Protein 2CM5 (pdb70)

GO terms:
  GO:0005509 calcium ion binding (F, IDA)
  GO:0005544 calcium-dependent phospholipid binding (F, IDA)
  GO:0043197 dendritic spine (C, IDA)
  GO:0045211 postsynaptic membrane (C, IDA)
  GO:0008021 synaptic vesicle (C, IDA)
  GO:0016020 membrane (C, EXP)
  GO:2000310 regulation of NMDA receptor activity (P, IMP)
  GO:0097061 dendritic spine organization (P, IMP)
  GO:0005515 protein binding (F, IPI)
  GO:0070679 inositol 1,4,5 trisphosphate binding (F, IDA)
  GO:0005546 phosphatidylinositol-4,5-bisphosphate binding (F, IDA)
  GO:0019898 extrinsic component of membrane (C, IDA)
  GO:0030141 secretory granule (C, IDA)
  GO:0030672 synaptic vesicle membrane (C, IDA)
  GO:0008270 zinc ion binding (F, IDA)
  GO:0008430 selenium binding (F, IDA)
  GO:0042301 phosphate ion binding (F, IDA)
  GO:0044877 protein-containing complex binding (F, IDA)
  GO:0032991 protein-containing complex (C, IDA)
  GO:0005509 calcium ion binding (F, TAS)

Radius of gyration: 15.58 Å; Cα contacts (8 Å, |Δi|>4): 344; chains: 1; bounding box: 31×34×49 Å

Structure (mmCIF, N/CA/C/O backbone):
data_2CM5
#
_entry.id   2CM5
#
_cell.length_a   53.898
_cell.length_b   60.043
_cell.length_c   41.928
_cell.angle_alpha   90.00
_cell.angle_beta   90.00
_cell.angle_gamma   90.00
#
_symmetry.space_group_name_H-M   'P 21 21 2'
#
loop_
_entity.id
_entity.type
_entity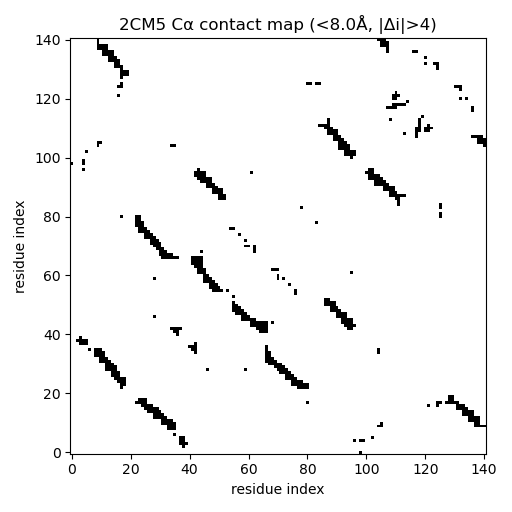.pdbx_description
1 polymer RABPHILIN-3A
2 non-polymer 'CALCIUM ION'
3 water water
#
loop_
_atom_site.group_PDB
_atom_site.id
_atom_site.type_symbol
_atom_site.label_atom_id
_atom_site.label_alt_id
_atom_site.label_comp_id
_atom_site.label_asym_id
_atom_site.label_entity_id
_atom_site.label_seq_id
_atom_site.pdbx_PDB_ins_code
_atom_site.Cartn_x
_atom_site.Cartn_y
_atom_site.Cartn_z
_atom_site.occupancy
_atom_site.B_iso_or_equiv
_atom_site.auth_seq_id
_atom_site.auth_comp_id
_atom_site.auth_asym_id
_atom_site.auth_atom_id
_atom_site.pdbx_PDB_model_num
ATOM 5 N N . ALA A 1 7 ? 26.139 13.542 -14.743 1.00 16.33 525 ALA A N 1
ATOM 6 C CA . 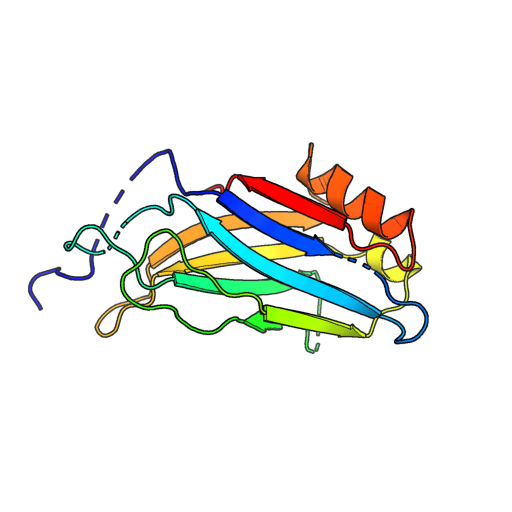ALA A 1 7 ? 27.087 14.212 -15.632 1.00 16.60 525 ALA A CA 1
ATOM 7 C C . ALA A 1 7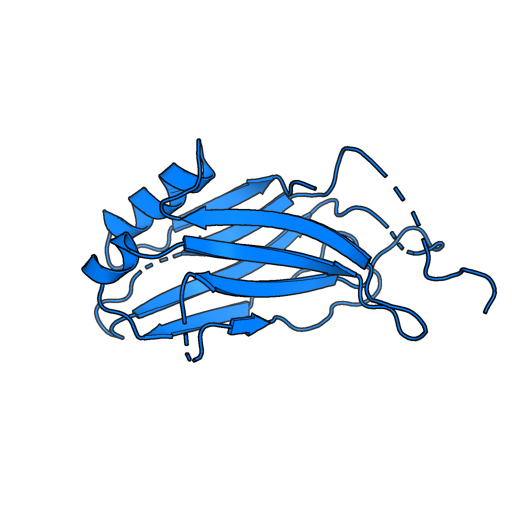 ? 26.912 15.724 -15.720 1.00 21.59 525 ALA A C 1
ATOM 8 O O . ALA A 1 7 ? 27.629 16.413 -16.477 1.00 24.14 525 ALA A O 1
ATOM 10 N N . LEU A 1 8 ? 25.969 16.271 -14.950 1.00 18.82 526 LEU A N 1
ATOM 11 C CA . LEU A 1 8 ? 25.690 17.707 -14.919 1.00 19.17 526 LEU A CA 1
ATOM 12 C C . LEU A 1 8 ? 25.837 18.314 -13.515 1.00 23.03 526 LEU A C 1
ATOM 13 O O . LEU A 1 8 ? 25.085 19.196 -13.108 1.00 33.70 526 LEU A O 1
ATOM 18 N N . TYR A 1 9 ? 26.864 17.883 -12.809 1.00 24.22 527 TYR A N 1
ATOM 19 C CA . TYR A 1 9 ? 27.514 18.379 -11.601 1.00 27.03 527 TYR A CA 1
ATOM 20 C C . TYR A 1 9 ? 26.561 18.186 -10.439 1.00 29.59 527 TYR A C 1
ATOM 21 O O . TYR A 1 9 ? 26.527 18.807 -9.379 1.00 31.70 527 TYR A O 1
ATOM 30 N N . GLU A 1 10 ? 25.716 17.152 -10.580 1.00 29.48 528 GLU A N 1
ATOM 31 C CA . GLU A 1 10 ? 24.709 16.823 -9.576 1.00 25.28 528 GLU A CA 1
ATOM 32 C C . GLU A 1 10 ? 25.259 16.394 -8.227 1.00 22.47 528 GLU A C 1
ATOM 33 O O . GLU A 1 10 ? 24.654 16.546 -7.146 1.00 26.73 528 GLU A O 1
ATOM 39 N N . GLU A 1 11 ? 26.468 15.833 -8.268 1.00 22.57 529 GLU A N 1
ATOM 40 C CA . GLU A 1 11 ? 27.102 15.455 -7.010 1.00 20.81 529 GLU A CA 1
ATOM 41 C C . GLU A 1 11 ? 28.046 16.496 -6.479 1.00 23.52 529 GLU A C 1
ATOM 42 O O . GLU A 1 11 ? 28.851 16.185 -5.588 1.00 22.17 529 GLU A O 1
ATOM 48 N N . GLU A 1 12 ? 28.026 17.733 -6.990 1.00 32.12 530 GLU A N 1
ATOM 49 C CA . GLU A 1 12 ? 28.937 18.708 -6.375 1.00 37.82 530 GLU A CA 1
ATOM 50 C C . GLU A 1 12 ? 28.180 19.562 -5.369 1.00 46.37 530 GLU A C 1
ATOM 51 O O . GLU A 1 12 ? 27.051 20.024 -5.438 1.00 64.50 530 GLU A O 1
ATOM 57 N N . ILE A 1 20 ? 31.494 27.181 3.046 1.00 45.57 538 ILE A N 1
ATOM 58 C CA . ILE A 1 20 ? 30.426 26.784 3.983 1.00 42.23 538 ILE A CA 1
ATOM 59 C C . ILE A 1 20 ? 30.878 26.671 5.426 1.00 33.56 538 ILE A C 1
ATOM 60 O O . ILE A 1 20 ? 31.463 25.624 5.784 1.00 45.60 538 ILE A O 1
ATOM 62 N N . GLU A 1 21 ? 30.677 27.630 6.313 1.00 26.99 539 GLU A N 1
ATOM 63 C CA . GLU A 1 21 ? 31.397 27.614 7.576 1.00 29.83 539 GLU A CA 1
ATOM 64 C C . GLU A 1 21 ? 30.980 26.442 8.472 1.00 31.60 539 GLU A C 1
ATOM 65 O O . GLU A 1 21 ? 31.895 25.760 8.976 1.00 28.97 539 GLU A O 1
ATOM 71 N N . GLU A 1 22 ? 29.660 26.274 8.621 1.00 27.14 540 GLU A N 1
ATOM 72 C CA . GLU A 1 22 ? 29.108 25.157 9.389 1.00 22.04 540 GLU A CA 1
ATOM 73 C C . GLU A 1 22 ? 29.214 23.805 8.685 1.00 19.01 540 GLU A C 1
ATOM 74 O O . GLU A 1 22 ? 28.595 23.488 7.677 1.00 29.41 540 GLU A O 1
ATOM 80 N N . ARG A 1 23 ? 30.053 22.962 9.244 1.00 15.22 541 ARG A N 1
ATOM 81 C CA . ARG A 1 23 ? 30.327 21.654 8.650 1.00 13.96 541 ARG A CA 1
ATOM 82 C C . ARG A 1 23 ? 29.529 20.561 9.331 1.00 12.31 541 ARG A C 1
ATOM 83 O O . ARG A 1 23 ? 29.404 19.462 8.774 1.00 14.13 541 ARG A O 1
ATOM 91 N N . GLY A 1 24 ? 28.982 20.812 10.513 1.00 13.10 542 GLY A N 1
ATOM 92 C CA . GLY A 1 24 ? 28.250 19.784 11.251 1.00 13.62 542 GLY A CA 1
ATOM 93 C C . GLY A 1 24 ? 28.911 19.418 12.577 1.00 9.84 542 GLY A C 1
ATOM 94 O O . GLY A 1 24 ? 30.012 19.876 12.879 1.00 11.73 542 GLY A O 1
ATOM 95 N N . LYS A 1 25 ? 28.216 18.597 13.333 1.00 10.33 543 LYS A N 1
ATOM 96 C CA . LYS A 1 25 ? 28.688 18.075 14.620 1.00 11.34 543 LYS A CA 1
ATOM 97 C C . LYS A 1 25 ? 28.620 16.565 14.650 1.00 9.47 543 LYS A C 1
ATOM 98 O O . LYS A 1 25 ? 27.772 15.981 13.960 1.00 12.62 543 LYS A O 1
ATOM 104 N N . ILE A 1 26 ? 29.513 15.936 15.404 1.00 9.16 544 ILE A N 1
ATOM 105 C CA . ILE A 1 26 ? 29.583 14.476 15.477 1.00 8.57 544 ILE A CA 1
ATOM 106 C C . ILE A 1 26 ? 29.564 14.072 16.956 1.00 7.61 544 ILE A C 1
ATOM 107 O O . ILE A 1 26 ? 30.214 14.718 17.799 1.00 9.85 544 ILE A O 1
ATOM 112 N N . LEU A 1 27 ? 28.822 12.999 17.226 1.00 7.27 545 LEU A N 1
ATOM 113 C CA . LEU A 1 27 ? 28.738 12.434 18.564 1.00 7.12 545 LEU A CA 1
ATOM 114 C C . LEU A 1 27 ? 29.594 11.167 18.6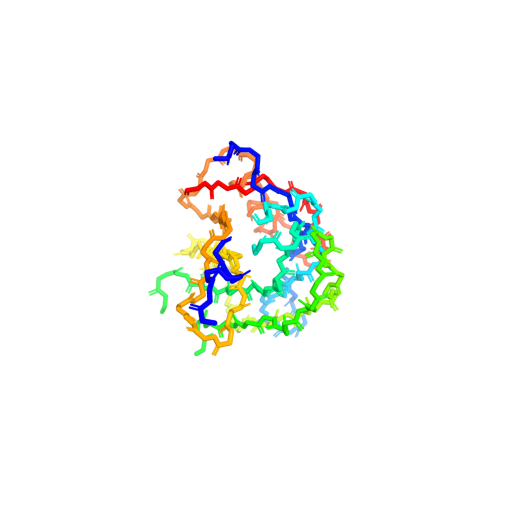18 1.00 7.73 545 LEU A C 1
ATOM 115 O O . LEU A 1 27 ? 29.318 10.195 17.869 1.00 8.74 545 LEU A O 1
ATOM 120 N N . VAL A 1 28 ? 30.620 11.179 19.470 1.00 7.93 546 VAL A N 1
ATOM 121 C CA . VAL A 1 28 ? 31.632 10.123 19.570 1.00 8.58 546 VAL A CA 1
ATOM 122 C C . VAL A 1 28 ? 31.728 9.610 20.995 1.00 8.05 546 VAL A C 1
ATOM 123 O O . VAL A 1 28 ? 31.753 10.422 21.951 1.00 9.23 546 VAL A O 1
ATOM 127 N N . SER A 1 29 ? 31.769 8.297 21.154 1.00 8.00 547 SER A N 1
ATOM 128 C CA . SER A 1 29 ? 32.053 7.670 22.438 1.00 8.45 547 SER A CA 1
ATOM 129 C C . SER A 1 29 ? 33.442 7.030 22.417 1.00 8.34 547 SER A C 1
ATOM 130 O O . SER A 1 29 ? 33.900 6.469 21.427 1.00 8.90 547 SER A O 1
ATOM 133 N N . LEU A 1 30 ? 34.095 7.107 23.544 1.00 8.21 548 LEU A N 1
ATOM 134 C CA . LEU A 1 30 ? 35.364 6.477 23.841 1.00 9.05 548 LEU A CA 1
ATOM 135 C C . LEU A 1 30 ? 35.271 5.678 25.131 1.00 9.07 548 LEU A C 1
ATOM 136 O O . LEU A 1 30 ? 34.792 6.233 26.118 1.00 10.59 548 LEU A O 1
ATOM 149 N N . TYR A 1 32 ? 37.817 2.794 27.325 1.00 12.00 550 TYR A N 1
ATOM 150 C CA . TYR A 1 32 ? 38.896 1.840 27.448 1.00 12.37 550 TYR A CA 1
ATOM 151 C C . TYR A 1 32 ? 38.332 0.642 28.228 1.00 12.98 550 TYR A C 1
ATOM 152 O O . TYR A 1 32 ? 38.006 0.785 29.415 1.00 15.23 550 TYR A O 1
ATOM 161 N N . SER A 1 33 ? 38.262 -0.520 27.609 1.00 13.23 551 SER A N 1
ATOM 162 C CA . SER A 1 33 ? 37.787 -1.721 28.283 1.00 14.82 551 SER A CA 1
ATOM 163 C C . SER A 1 33 ? 38.924 -2.579 28.824 1.00 15.72 551 SER A C 1
ATOM 164 O O . SER A 1 33 ? 39.745 -3.126 28.058 1.00 20.12 551 SER A O 1
ATOM 167 N N . THR A 1 34 ? 38.966 -2.720 30.142 1.00 17.78 552 THR A N 1
ATOM 168 C CA . THR A 1 34 ? 39.994 -3.563 30.742 1.00 19.29 552 THR A CA 1
ATOM 169 C C . THR A 1 34 ? 39.678 -5.028 30.564 1.00 21.18 552 THR A C 1
ATOM 170 O O . THR A 1 34 ? 40.584 -5.871 30.634 1.00 30.20 552 THR A O 1
ATOM 174 N N . GLN A 1 35 ? 38.416 -5.379 30.336 1.00 23.00 553 GLN A N 1
ATOM 175 C CA . GLN A 1 35 ? 38.139 -6.807 30.133 1.00 26.30 553 GLN A CA 1
ATOM 176 C C . GLN A 1 35 ? 38.685 -7.238 28.776 1.00 26.28 553 GLN A C 1
ATOM 177 O O . GLN A 1 35 ? 39.320 -8.280 28.674 1.00 29.12 553 GLN A O 1
ATOM 179 N N . GLN A 1 36 ? 38.422 -6.409 27.766 1.00 24.25 554 GLN A N 1
ATOM 180 C CA . GLN A 1 36 ? 38.856 -6.614 26.388 1.00 22.13 554 GLN A CA 1
ATOM 181 C C . GLN A 1 36 ? 40.264 -6.117 26.137 1.00 20.10 554 GLN A C 1
ATOM 182 O O . GLN A 1 36 ? 40.806 -6.537 25.097 1.00 26.29 554 GLN A O 1
ATOM 188 N N . GLY A 1 37 ? 40.907 -5.295 26.944 1.00 21.01 555 GLY A N 1
ATOM 189 C CA . GLY A 1 37 ? 42.228 -4.864 26.542 1.00 18.56 555 GLY A CA 1
ATOM 190 C C . GLY A 1 37 ? 42.249 -3.959 25.362 1.00 17.18 555 GLY A C 1
ATOM 191 O O . GLY A 1 37 ? 43.147 -4.086 24.492 1.00 20.04 555 GLY A O 1
ATOM 192 N N . GLY A 1 38 ? 41.324 -3.036 25.187 1.00 17.20 556 GLY A N 1
ATOM 193 C CA . GLY A 1 38 ? 41.535 -2.044 24.139 1.00 13.98 556 GLY A CA 1
ATOM 194 C C . GLY A 1 38 ? 40.476 -0.974 24.169 1.00 11.64 556 GLY A C 1
ATOM 195 O O . GLY A 1 38 ? 39.617 -0.952 25.052 1.00 13.71 556 GLY A O 1
ATOM 196 N N . LEU A 1 39 ? 40.593 -0.098 23.187 1.00 10.94 557 LEU A N 1
ATOM 197 C CA . LEU A 1 39 ? 39.733 1.080 23.046 1.00 10.36 557 LEU A CA 1
ATOM 198 C C . LEU A 1 39 ? 38.543 0.760 22.161 1.00 9.55 557 LEU A C 1
ATOM 199 O O . LEU A 1 39 ? 38.722 0.250 21.040 1.00 10.28 557 LEU A O 1
ATOM 204 N N . ILE A 1 40 ? 37.348 1.044 22.681 1.00 9.87 558 ILE A N 1
ATOM 205 C CA . ILE A 1 40 ? 36.121 1.013 21.864 1.00 10.13 558 ILE A CA 1
ATOM 206 C C . ILE A 1 40 ? 35.719 2.429 21.485 1.00 9.59 558 ILE A C 1
ATOM 207 O O . ILE A 1 40 ? 35.524 3.278 22.347 1.00 9.86 558 ILE A O 1
ATOM 212 N N . VAL A 1 41 ? 35.648 2.689 20.186 1.00 9.00 559 VAL A N 1
ATOM 213 C CA . VAL A 1 41 ? 35.256 3.976 19.626 1.00 9.55 559 VAL A CA 1
ATOM 214 C C . VAL A 1 41 ? 33.864 3.854 19.023 1.00 9.52 559 VAL A C 1
ATOM 215 O O . VAL A 1 41 ? 33.682 3.023 18.136 1.00 11.16 559 VAL A O 1
ATOM 219 N N . GLY A 1 42 ? 32.909 4.618 19.503 1.00 8.72 560 GLY A N 1
ATOM 220 C CA . GLY A 1 42 ? 31.557 4.682 18.990 1.00 11.01 560 GLY A CA 1
ATOM 221 C C . GLY A 1 42 ? 31.360 5.895 18.120 1.00 9.67 560 GLY A C 1
ATOM 222 O O . GLY A 1 42 ? 31.639 6.990 18.575 1.00 10.44 560 GLY A O 1
ATOM 223 N N . ILE A 1 43 ? 30.919 5.688 16.874 1.00 8.76 561 ILE A N 1
ATOM 224 C CA . ILE A 1 43 ? 30.445 6.761 16.058 1.00 9.13 561 ILE A CA 1
ATOM 225 C C . ILE A 1 43 ? 28.911 6.682 16.072 1.00 10.43 561 ILE A C 1
ATOM 226 O O . ILE A 1 43 ? 28.321 5.789 15.463 1.00 10.57 561 ILE A O 1
ATOM 231 N N . ILE A 1 44 ? 28.278 7.589 16.802 1.00 9.68 562 ILE A N 1
ATOM 232 C CA . ILE A 1 44 ? 26.849 7.479 17.061 1.00 9.58 562 ILE A CA 1
ATOM 233 C C . ILE A 1 44 ? 26.078 8.108 15.925 1.00 9.87 562 ILE A C 1
ATOM 234 O O . ILE A 1 44 ? 25.275 7.444 15.266 1.00 10.10 562 ILE A O 1
ATOM 239 N N . ARG A 1 45 ? 26.308 9.407 15.715 1.00 9.63 563 ARG A N 1
ATOM 240 C CA . ARG A 1 45 ? 25.572 10.126 14.698 1.00 10.65 563 ARG A CA 1
ATOM 241 C C . ARG A 1 45 ? 26.294 11.416 14.357 1.00 8.73 563 ARG A C 1
ATOM 242 O O . ARG A 1 45 ? 27.154 11.878 15.131 1.00 10.42 563 ARG A O 1
ATOM 250 N N . CYS A 1 46 ? 25.887 12.037 13.254 1.00 10.44 564 CYS A N 1
ATOM 251 C CA . CYS A 1 46 ? 26.217 13.411 12.994 1.00 10.58 564 CYS A CA 1
ATOM 252 C C . CYS A 1 46 ? 24.922 14.233 12.824 1.00 9.63 564 CYS A C 1
ATOM 253 O O . CYS A 1 46 ? 23.892 13.678 12.469 1.00 11.31 564 CYS A O 1
ATOM 256 N N . VAL A 1 47 ? 25.023 15.535 13.066 1.00 10.75 565 VAL A N 1
ATOM 257 C CA . VAL A 1 47 ? 23.903 16.444 12.934 1.00 10.70 565 VAL A CA 1
ATOM 258 C C . VAL A 1 47 ? 24.348 17.715 12.169 1.00 9.92 565 VAL A C 1
ATOM 259 O O . VAL A 1 47 ? 25.378 18.292 12.423 1.00 11.53 565 VAL A O 1
ATOM 263 N N . HIS A 1 48 ? 23.608 18.168 11.177 1.00 11.93 566 HIS A N 1
ATOM 264 C CA . HIS A 1 48 ? 23.673 19.383 10.439 1.00 13.48 566 HIS A CA 1
ATOM 265 C C . HIS A 1 48 ? 24.955 19.4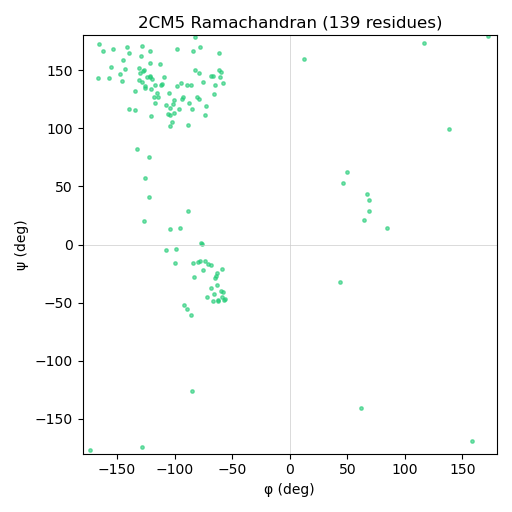05 9.617 1.00 12.67 566 HIS A C 1
ATOM 266 O O . HIS A 1 48 ? 25.626 20.416 9.517 1.00 14.00 566 HIS A O 1
ATOM 273 N N . LEU A 1 49 ? 25.222 18.229 9.007 1.00 11.72 567 LEU A N 1
ATOM 274 C CA . LEU A 1 49 ? 26.370 18.150 8.119 1.00 12.25 567 LEU A CA 1
ATOM 275 C C . LEU A 1 49 ? 26.187 19.126 6.971 1.00 12.41 567 LEU A C 1
ATOM 276 O O . LEU A 1 49 ? 25.047 19.376 6.550 1.00 15.02 567 LEU A O 1
ATOM 281 N N . ALA A 1 50 ? 27.308 19.619 6.469 1.00 12.81 568 ALA A N 1
ATOM 282 C CA . ALA A 1 50 ? 27.293 20.354 5.190 1.00 15.59 568 ALA A CA 1
ATOM 283 C C . ALA A 1 50 ? 26.724 19.500 4.066 1.00 15.19 568 ALA A C 1
ATOM 284 O O . ALA A 1 50 ? 27.050 18.309 3.965 1.00 16.30 568 ALA A O 1
ATOM 286 N N . ALA A 1 51 ? 25.910 20.081 3.215 1.00 17.28 569 ALA A N 1
ATOM 287 C CA . ALA A 1 51 ? 25.361 19.438 2.047 1.00 17.30 569 ALA A CA 1
ATOM 288 C C . ALA A 1 51 ? 26.324 19.511 0.865 1.00 18.39 569 ALA A C 1
ATOM 289 O O . ALA A 1 51 ? 26.573 20.628 0.458 1.00 23.48 569 ALA A O 1
ATOM 299 N N A ASP A 1 53 ? 26.061 17.649 -2.113 0.50 19.36 571 ASP A N 1
ATOM 300 C CA A ASP A 1 53 ? 25.413 17.295 -3.385 0.50 21.11 571 ASP A CA 1
ATOM 301 C C A ASP A 1 53 ? 24.368 18.352 -3.753 0.50 22.12 571 ASP A C 1
ATOM 302 O O A ASP A 1 53 ? 23.895 19.136 -2.909 0.50 22.14 571 ASP A O 1
ATOM 307 N N A ALA A 1 54 ? 23.996 18.426 -5.018 0.50 24.33 572 ALA A N 1
ATOM 308 C CA A ALA A 1 54 ? 23.138 19.523 -5.462 0.50 26.74 572 ALA A CA 1
ATOM 309 C C A ALA A 1 54 ? 21.719 19.387 -4.943 0.50 26.95 572 ALA A C 1
ATOM 310 O O A ALA A 1 54 ? 20.937 20.344 -4.958 0.50 32.48 572 ALA A O 1
ATOM 312 N N . ASN A 1 55 ? 21.375 18.171 -4.478 1.00 29.42 573 ASN A N 1
ATOM 313 C CA . ASN A 1 55 ? 20.022 17.970 -3.977 1.00 29.67 573 ASN A CA 1
ATOM 314 C C . ASN A 1 55 ? 19.841 18.558 -2.578 1.00 30.34 573 ASN A C 1
ATOM 315 O O . ASN A 1 55 ? 18.758 18.460 -1.987 1.00 31.93 573 ASN A O 1
ATOM 320 N N . GLY A 1 56 ? 20.874 19.175 -2.025 1.00 26.77 574 GLY A N 1
ATOM 321 C CA . GLY A 1 56 ? 20.816 19.709 -0.669 1.00 26.26 574 GLY A CA 1
ATOM 322 C C . GLY A 1 56 ? 21.128 18.674 0.398 1.00 23.94 574 GLY A C 1
ATOM 323 O O . GLY A 1 56 ? 20.861 18.965 1.559 1.00 29.69 574 GLY A O 1
ATOM 324 N N . TYR A 1 57 ? 21.687 17.538 0.006 1.00 24.36 575 TYR A N 1
ATOM 325 C CA . TYR A 1 57 ? 22.032 16.487 0.950 1.00 22.55 575 TYR A CA 1
ATOM 326 C C . TYR A 1 57 ? 23.484 16.033 0.789 1.00 17.64 575 TYR A C 1
ATOM 327 O O . TYR A 1 57 ? 24.193 16.639 -0.021 1.00 20.24 575 TYR A O 1
ATOM 336 N N . SER A 1 58 ? 23.855 15.002 1.523 1.00 18.87 576 SER A N 1
ATOM 337 C CA . SER A 1 58 ? 25.126 14.307 1.442 1.00 13.89 576 SER A CA 1
ATOM 338 C C . SER A 1 58 ? 24.856 12.813 1.634 1.00 13.51 576 SER A C 1
ATOM 339 O O . SER A 1 58 ? 23.737 12.466 2.019 1.00 15.12 576 SER A O 1
ATOM 342 N N . ASP A 1 59 ? 25.890 12.007 1.379 1.00 13.15 577 ASP A N 1
ATOM 343 C CA . ASP A 1 59 ? 25.843 10.561 1.579 1.00 10.71 577 ASP A CA 1
ATOM 344 C C . ASP A 1 59 ? 26.969 10.186 2.544 1.00 10.61 577 ASP A C 1
ATOM 345 O O . ASP A 1 59 ? 28.043 9.725 2.113 1.00 11.28 577 ASP A O 1
ATOM 350 N N . PRO A 1 60 ? 26.783 10.474 3.823 1.00 10.11 578 PRO A N 1
ATOM 351 C CA . PRO A 1 60 ? 27.952 10.508 4.710 1.00 10.14 578 PRO A CA 1
ATOM 352 C C . PRO A 1 60 ? 28.467 9.148 5.163 1.00 8.44 578 PRO A C 1
ATOM 353 O O . PRO A 1 60 ? 27.777 8.157 5.353 1.00 10.39 578 PRO A O 1
ATOM 357 N N . PHE A 1 61 ? 29.789 9.091 5.356 1.00 9.56 579 PHE A N 1
ATOM 358 C CA . PHE A 1 61 ? 30.496 8.032 6.045 1.00 8.86 579 PHE A CA 1
ATOM 359 C C . PHE A 1 61 ? 31.686 8.645 6.811 1.00 8.95 579 PHE A C 1
ATOM 360 O O . PHE A 1 61 ? 32.151 9.760 6.511 1.00 10.60 579 PHE A O 1
ATOM 368 N N . VAL A 1 62 ? 32.141 7.903 7.817 1.00 9.85 580 VAL A N 1
ATOM 369 C CA . VAL A 1 62 ? 33.194 8.372 8.726 1.00 9.95 580 VAL A CA 1
ATOM 370 C C . VAL A 1 62 ? 34.396 7.419 8.675 1.00 9.66 580 VAL A C 1
ATOM 371 O O . VAL A 1 62 ? 34.206 6.191 8.730 1.00 11.93 580 VAL A O 1
ATOM 375 N N . LYS A 1 63 ? 35.586 7.986 8.571 1.00 9.80 581 LYS A N 1
ATOM 376 C CA . LYS A 1 63 ? 36.857 7.230 8.610 1.00 10.61 581 LYS A CA 1
ATOM 377 C C . LYS A 1 63 ? 37.609 7.552 9.894 1.00 11.03 581 LYS A C 1
ATOM 378 O O . LYS A 1 63 ? 37.656 8.709 10.307 1.00 12.77 581 LYS A O 1
ATOM 381 N N . LEU A 1 64 ? 38.164 6.514 10.489 1.00 10.56 582 LEU A N 1
ATOM 382 C CA . LEU A 1 64 ? 38.957 6.607 11.693 1.00 11.14 582 LEU A CA 1
ATOM 383 C C . LEU A 1 64 ? 40.403 6.157 11.439 1.00 11.58 582 LEU A C 1
ATOM 384 O O . LEU A 1 64 ? 40.566 5.116 10.767 1.00 12.50 582 LEU A O 1
ATOM 389 N N . TRP A 1 65 ? 41.360 6.897 11.985 1.00 11.41 583 TRP A N 1
ATOM 390 C CA . TRP A 1 65 ? 42.770 6.533 11.889 1.00 11.03 583 TRP A CA 1
ATOM 391 C C . TRP A 1 65 ? 43.413 6.818 13.242 1.00 12.13 583 TRP A C 1
ATOM 392 O O . TRP A 1 65 ? 43.511 7.969 13.675 1.00 12.28 583 TRP A O 1
ATOM 403 N N . LEU A 1 66 ? 43.891 5.734 13.880 1.00 11.22 584 LEU A N 1
ATOM 404 C CA . LEU A 1 66 ? 44.628 5.909 15.121 1.00 12.66 584 LEU A CA 1
ATOM 405 C C . LEU A 1 66 ? 46.115 6.123 14.815 1.00 13.85 584 LEU A C 1
ATOM 406 O O . LEU A 1 66 ? 46.778 5.158 14.459 1.00 19.07 584 LEU A O 1
ATOM 411 N N . LYS A 1 67 ? 46.531 7.380 14.899 1.00 15.31 585 LYS A N 1
ATOM 412 C CA . LYS A 1 67 ? 47.858 7.855 14.591 1.00 19.63 585 LYS A CA 1
ATOM 413 C C . LYS A 1 67 ? 48.784 7.625 15.779 1.00 16.12 585 LYS A C 1
ATOM 414 O O . LYS A 1 67 ? 48.319 7.738 16.911 1.00 13.54 585 LYS A O 1
ATOM 420 N N . PRO A 1 68 ? 50.062 7.415 15.547 1.00 18.24 586 PRO A N 1
ATOM 421 C CA . PRO A 1 68 ? 50.653 7.335 14.218 1.00 22.13 586 PRO A CA 1
ATOM 422 C C . PRO A 1 68 ? 50.701 5.985 13.505 1.00 22.63 586 PRO A C 1
ATOM 423 O O . PRO A 1 68 ? 51.628 5.832 12.692 1.00 38.94 586 PRO A O 1
ATOM 427 N N . ASP A 1 69 ? 49.835 4.993 13.670 1.00 26.16 587 ASP A N 1
ATOM 428 C CA . ASP A 1 69 ? 50.128 3.605 13.256 1.00 27.37 587 ASP A CA 1
ATOM 429 C C . ASP A 1 69 ? 49.781 3.478 11.764 1.00 31.03 587 ASP A C 1
ATOM 430 O O . ASP A 1 69 ? 48.860 4.198 11.392 1.00 35.06 587 ASP A O 1
ATOM 431 N N . LYS A 1 73 ? 45.079 -2.175 10.284 1.00 33.51 591 LYS A N 1
ATOM 432 C CA . LYS A 1 73 ? 44.773 -2.289 11.723 1.00 25.67 591 LYS A CA 1
ATOM 433 C C . LYS A 1 73 ? 44.548 -0.959 12.431 1.00 24.14 591 LYS A C 1
ATOM 434 O O . LYS A 1 73 ? 43.754 -0.828 13.390 1.00 23.38 591 LYS A O 1
ATOM 435 N N . ALA A 1 74 ? 45.227 0.110 12.013 1.00 17.60 592 ALA A N 1
ATOM 436 C CA . ALA A 1 74 ? 45.010 1.464 12.518 1.00 17.41 592 ALA A CA 1
ATOM 437 C C . ALA A 1 74 ? 43.733 2.119 12.016 1.00 12.62 592 ALA A C 1
ATOM 438 O O . ALA A 1 74 ? 43.328 3.163 12.544 1.00 14.82 592 ALA A O 1
ATOM 440 N N . LYS A 1 75 ? 43.090 1.572 10.992 1.00 15.12 593 LYS A N 1
ATOM 441 C CA . LYS A 1 75 ? 41.997 2.290 10.323 1.00 14.01 593 LYS A CA 1
ATOM 442 C C . LYS A 1 75 ? 40.692 1.534 10.354 1.00 13.14 593 LYS A C 1
ATOM 443 O O . LYS A 1 75 ? 40.637 0.311 10.277 1.00 19.46 593 LYS A O 1
ATOM 449 N N . HIS A 1 76 ? 39.587 2.288 10.473 1.00 11.93 594 HIS A N 1
ATOM 450 C CA . HIS A 1 76 ? 38.256 1.755 10.351 1.00 12.02 594 HIS A CA 1
ATOM 451 C C . HIS A 1 76 ? 37.365 2.723 9.565 1.00 12.31 594 HIS A C 1
ATOM 452 O O . HIS A 1 76 ? 37.720 3.915 9.462 1.00 13.10 594 HIS A O 1
ATOM 459 N N . LYS A 1 77 ? 36.212 2.250 9.112 1.00 12.86 595 LYS A N 1
ATOM 460 C CA . LYS A 1 77 ? 35.245 3.136 8.479 1.00 13.62 595 LYS A CA 1
ATOM 461 C C . LYS A 1 77 ? 33.843 2.655 8.765 1.00 12.52 595 LYS A C 1
ATOM 462 O O . LYS A 1 77 ? 33.594 1.451 8.827 1.00 13.97 595 LYS A O 1
ATOM 465 N N . THR A 1 78 ? 32.923 3.623 8.879 1.00 12.52 596 THR A N 1
ATOM 466 C CA . THR A 1 78 ? 31.519 3.282 8.936 1.00 11.01 596 THR A CA 1
ATOM 467 C C . THR A 1 78 ? 30.927 2.948 7.566 1.00 13.01 596 THR A C 1
ATOM 468 O O . THR A 1 78 ? 31.548 3.179 6.526 1.00 13.47 596 THR A O 1
ATOM 472 N N . GLN A 1 79 ? 29.690 2.434 7.615 1.00 11.94 597 GLN A N 1
ATOM 473 C CA . GLN A 1 79 ? 28.843 2.385 6.439 1.00 13.45 597 GLN A CA 1
ATOM 474 C C . GLN A 1 79 ? 28.535 3.764 5.875 1.00 12.95 597 GLN A C 1
ATOM 475 O O . GLN A 1 79 ? 28.713 4.792 6.520 1.00 11.32 597 GLN A O 1
ATOM 481 N N . ILE A 1 80 ? 28.049 3.766 4.641 1.00 11.93 598 ILE A N 1
ATOM 482 C CA . ILE A 1 80 ? 27.557 4.953 3.981 1.00 11.94 598 ILE A CA 1
ATOM 483 C C . ILE A 1 80 ? 26.049 5.071 4.201 1.00 13.12 598 ILE A C 1
ATOM 484 O O . ILE A 1 80 ? 25.285 4.126 3.934 1.00 16.40 598 ILE A O 1
ATOM 489 N N . LYS A 1 81 ? 25.639 6.208 4.724 1.00 13.96 599 LYS A N 1
ATOM 490 C CA . LYS A 1 81 ? 24.209 6.492 4.858 1.00 13.33 599 LYS A CA 1
ATOM 491 C C . LYS A 1 81 ? 23.778 7.366 3.682 1.00 16.11 599 LYS A C 1
ATOM 492 O O . LYS A 1 81 ? 24.479 8.302 3.298 1.00 20.94 599 LYS A O 1
ATOM 498 N N . LYS A 1 82 ? 22.638 7.095 3.060 1.00 16.12 600 LYS A N 1
ATOM 499 C CA . LYS A 1 82 ? 22.280 7.798 1.848 1.00 15.39 600 LYS A CA 1
ATOM 500 C C . LYS A 1 82 ? 21.391 9.003 2.146 1.00 15.69 600 LYS A C 1
ATOM 501 O O . LYS A 1 82 ? 20.472 8.941 2.955 1.00 18.43 600 LYS A O 1
ATOM 504 N N . LYS A 1 83 ? 21.609 10.128 1.474 1.00 16.88 601 LYS A N 1
ATOM 505 C CA . LYS A 1 83 ? 20.737 11.280 1.398 1.00 17.37 601 LYS A CA 1
ATOM 506 C C . LYS A 1 83 ? 20.266 11.756 2.763 1.00 17.44 601 LYS A C 1
ATOM 507 O O . LYS A 1 83 ? 19.065 11.750 3.032 1.00 20.21 601 LYS A O 1
ATOM 509 N N . THR A 1 84 ? 21.272 12.170 3.555 1.00 14.37 602 THR A N 1
ATOM 510 C CA . THR A 1 84 ? 20.966 12.695 4.884 1.00 14.70 602 THR A CA 1
ATOM 511 C C . THR A 1 84 ? 22.080 13.595 5.375 1.00 13.32 602 THR A C 1
ATOM 512 O O . THR A 1 84 ? 23.251 13.317 5.114 1.00 15.86 602 THR A O 1
ATOM 516 N N . LEU A 1 85 ? 21.690 14.652 6.072 1.00 12.94 603 LEU A N 1
ATOM 517 C CA . LEU A 1 85 ? 22.630 15.527 6.769 1.00 12.79 603 LEU A CA 1
ATOM 518 C C . LEU A 1 85 ? 22.711 15.172 8.236 1.00 11.33 603 LEU A C 1
ATOM 519 O O . LEU A 1 85 ? 23.513 15.783 8.952 1.00 12.63 603 LEU A O 1
ATOM 524 N N . ASN A 1 86 ? 21.897 14.225 8.683 1.00 13.42 604 ASN A N 1
ATOM 525 C CA . ASN A 1 86 ? 21.824 13.784 10.074 1.00 12.68 604 ASN A CA 1
ATOM 526 C C . ASN A 1 86 ? 22.007 12.283 10.186 1.00 12.18 604 ASN A C 1
ATOM 527 O O . ASN A 1 86 ? 21.102 11.610 10.691 1.00 13.59 604 ASN A O 1
ATOM 532 N N . PRO A 1 87 ? 23.103 11.725 9.704 1.00 11.24 605 PRO A N 1
ATOM 533 C CA . PRO A 1 87 ? 23.223 10.255 9.636 1.00 12.14 605 PRO A CA 1
ATOM 534 C C . PRO A 1 87 ? 23.235 9.605 11.011 1.00 11.52 605 PRO A C 1
ATOM 535 O O . PRO A 1 87 ? 23.915 10.084 11.915 1.00 12.62 605 PRO A O 1
ATOM 539 N N . GLU A 1 88 ? 22.504 8.502 11.153 1.00 13.50 606 GLU A N 1
ATOM 540 C CA . GLU A 1 88 ? 22.443 7.706 12.364 1.00 14.37 606 GLU A CA 1
ATOM 541 C C . GLU A 1 88 ? 23.284 6.457 12.117 1.00 14.83 606 GLU A C 1
ATOM 542 O O . GLU A 1 88 ? 22.850 5.542 11.405 1.00 24.96 606 GLU A O 1
ATOM 548 N N . PHE A 1 89 ? 24.482 6.371 12.609 1.00 10.42 607 PHE A N 1
ATOM 549 C CA . PHE A 1 89 ? 25.396 5.248 12.417 1.00 10.84 607 PHE A CA 1
ATOM 550 C C . PHE A 1 89 ? 25.277 4.203 13.521 1.00 10.84 607 PHE A C 1
ATOM 551 O O . PHE A 1 89 ? 25.142 3.019 13.213 1.00 12.83 607 PHE A O 1
ATOM 559 N N . ASN A 1 90 ? 25.371 4.610 14.771 1.00 10.78 608 ASN A N 1
ATOM 560 C CA . ASN A 1 90 ? 25.387 3.704 15.921 1.00 10.53 608 ASN A CA 1
ATOM 561 C C . ASN A 1 90 ? 26.340 2.534 15.702 1.00 10.33 608 ASN A C 1
ATOM 562 O O . ASN A 1 90 ? 25.924 1.382 15.908 1.00 12.61 608 ASN A O 1
ATOM 567 N N . GLU A 1 91 ? 27.576 2.801 15.367 1.00 10.54 609 GLU A N 1
ATOM 568 C CA . GLU A 1 91 ? 28.565 1.760 15.042 1.00 10.26 609 GLU A CA 1
ATOM 569 C C . GLU A 1 91 ? 29.727 1.893 16.044 1.00 10.19 609 GLU A C 1
ATOM 570 O O . GLU A 1 91 ? 30.152 3.002 16.402 1.00 14.29 609 GLU A O 1
ATOM 576 N N . GLU A 1 92 ? 30.268 0.761 16.464 1.00 8.99 610 GLU A N 1
ATOM 577 C CA . GLU A 1 92 ? 31.417 0.682 17.369 1.00 10.96 610 GLU A CA 1
ATOM 578 C C . GLU A 1 92 ? 32.574 -0.075 16.734 1.00 10.14 610 GLU A C 1
ATOM 579 O O . GLU A 1 92 ? 32.348 -1.041 16.019 1.00 12.31 610 GLU A O 1
ATOM 585 N N . PHE A 1 93 ? 33.783 0.363 17.030 1.00 8.89 611 PHE A N 1
ATOM 586 C CA . PHE A 1 93 ? 35.039 -0.127 16.505 1.00 9.96 611 PHE A CA 1
ATOM 587 C C . PHE A 1 93 ? 36.027 -0.396 17.638 1.00 9.30 611 PHE A C 1
ATOM 588 O O . PHE A 1 93 ? 35.984 0.319 18.666 1.00 13.77 611 PHE A O 1
ATOM 596 N N . PHE A 1 94 ? 36.947 -1.335 17.450 1.00 10.15 612 PHE A N 1
ATOM 597 C CA . PHE A 1 94 ? 37.855 -1.741 18.513 1.00 10.55 612 PHE A CA 1
ATOM 598 C C . PHE A 1 94 ? 39.300 -1.645 18.069 1.00 11.52 612 PHE A C 1
ATOM 599 O O . PHE A 1 94 ? 39.616 -2.060 16.943 1.00 13.31 612 PHE A O 1
ATOM 607 N N . TYR A 1 95 ? 40.134 -1.112 18.946 1.00 9.32 613 TYR A N 1
ATOM 608 C CA . TYR A 1 95 ? 41.585 -1.161 18.773 1.00 11.40 613 TYR A CA 1
ATOM 609 C C . TYR A 1 95 ? 42.232 -1.931 19.917 1.00 10.49 613 TYR A C 1
ATOM 610 O O . TYR A 1 95 ? 42.041 -1.549 21.077 1.00 11.85 613 TYR A O 1
ATOM 619 N N . ASP A 1 96 ? 43.055 -2.943 19.622 1.00 12.40 614 ASP A N 1
ATOM 620 C CA . ASP A 1 96 ? 43.863 -3.608 20.640 1.00 14.51 614 ASP A CA 1
ATOM 621 C C . ASP A 1 96 ? 44.999 -2.690 21.074 1.00 14.96 614 ASP A C 1
ATOM 622 O O . ASP A 1 96 ? 45.843 -2.343 20.236 1.00 17.57 614 ASP A O 1
ATOM 627 N N . ILE A 1 97 ? 45.065 -2.310 22.323 1.00 14.38 615 ILE A N 1
ATOM 628 C CA . ILE A 1 97 ? 46.102 -1.368 22.733 1.00 14.18 615 ILE A CA 1
ATOM 629 C C . ILE A 1 97 ? 46.127 -1.383 24.257 1.00 13.03 615 ILE A C 1
ATOM 630 O O . ILE A 1 97 ? 45.072 -1.507 24.872 1.00 16.99 615 ILE A O 1
ATOM 635 N N . LYS A 1 98 ? 47.308 -1.275 24.816 1.00 13.99 616 LYS A N 1
ATOM 636 C CA . LYS A 1 98 ? 47.456 -1.051 26.252 1.00 16.24 616 LYS A CA 1
ATOM 637 C C . LYS A 1 98 ? 46.968 0.333 26.615 1.00 15.97 616 LYS A C 1
ATOM 638 O O . LYS A 1 98 ? 47.199 1.266 25.870 1.00 16.40 616 LYS A O 1
ATOM 644 N N . HIS A 1 99 ? 46.363 0.502 27.785 1.00 15.67 617 HIS A N 1
ATOM 645 C CA . HIS A 1 99 ? 45.845 1.801 28.169 1.00 17.58 617 HIS A CA 1
ATOM 646 C C . HIS A 1 99 ? 46.869 2.921 28.172 1.00 18.08 617 HIS A C 1
ATOM 647 O O . HIS A 1 99 ? 46.699 4.025 27.651 1.00 18.18 617 HIS A O 1
ATOM 654 N N . SER A 1 100 ? 48.016 2.672 28.781 1.00 20.47 618 SER A N 1
ATOM 655 C CA . SER A 1 100 ? 49.066 3.701 28.817 1.00 23.03 618 SER A CA 1
ATOM 656 C C . SER A 1 100 ? 49.539 4.028 27.419 1.00 20.55 618 SER A C 1
ATOM 657 O O . SER A 1 100 ? 50.066 5.114 27.107 1.00 22.47 618 SER A O 1
ATOM 660 N N . ASP A 1 101 ? 49.386 3.091 26.472 1.00 17.42 619 ASP A N 1
ATOM 661 C CA . ASP A 1 101 ? 49.871 3.428 25.118 1.00 19.34 619 ASP A CA 1
ATOM 662 C C . ASP A 1 101 ? 48.883 4.338 24.388 1.00 15.45 619 ASP A C 1
ATOM 663 O O . ASP A 1 101 ? 49.244 4.986 23.392 1.00 14.97 619 ASP A O 1
ATOM 668 N N . LEU A 1 102 ? 47.659 4.470 24.868 1.00 16.83 620 LEU A N 1
ATOM 669 C CA . LEU A 1 102 ? 46.811 5.529 24.341 1.00 17.12 620 LEU A CA 1
ATOM 670 C C . LEU A 1 102 ? 47.413 6.927 24.519 1.00 15.55 620 LEU A C 1
ATOM 671 O O . LEU A 1 102 ? 47.039 7.873 23.779 1.00 16.95 620 LEU A O 1
ATOM 676 N N . ALA A 1 103 ? 48.341 7.105 25.435 1.00 17.92 621 ALA A N 1
ATOM 677 C CA . ALA A 1 103 ? 48.995 8.394 25.683 1.00 20.70 621 ALA A CA 1
ATOM 678 C C . ALA A 1 103 ? 50.024 8.720 24.616 1.00 23.50 621 ALA A C 1
ATOM 679 O O . ALA A 1 103 ? 50.706 9.756 24.626 1.00 28.55 621 ALA A O 1
ATOM 681 N N . LYS A 1 104 ? 50.165 7.831 23.648 1.00 18.24 622 LYS A N 1
ATOM 682 C CA . LYS A 1 104 ? 51.042 8.005 22.530 1.00 19.43 622 LYS A CA 1
ATOM 683 C C . LYS A 1 104 ? 50.302 8.281 21.244 1.00 14.98 622 LYS A C 1
ATOM 684 O O . LYS A 1 104 ? 50.968 8.481 20.248 1.00 19.76 622 LYS A O 1
ATOM 688 N N . LYS A 1 105 ? 48.970 8.221 21.301 1.00 13.42 623 LYS A N 1
AT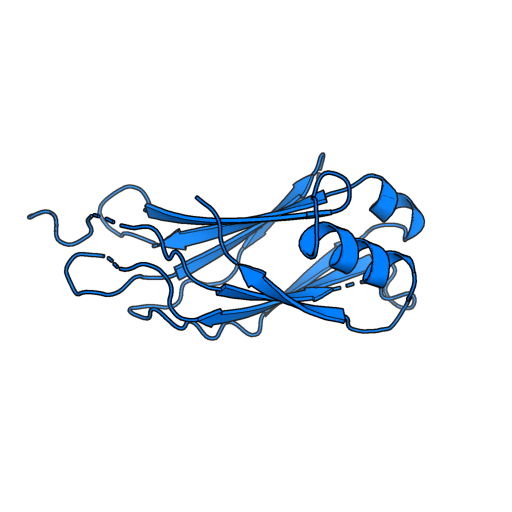OM 689 C CA . LYS A 1 105 ? 48.205 8.166 20.070 1.00 11.89 623 LYS A CA 1
ATOM 690 C C . LYS A 1 105 ? 47.228 9.349 19.965 1.00 11.21 623 LYS A C 1
ATOM 691 O O . LYS A 1 105 ? 46.930 10.069 20.908 1.00 11.82 623 LYS A O 1
ATOM 697 N N . SER A 1 106 ? 46.711 9.511 18.763 1.00 11.73 624 SER A N 1
ATOM 698 C CA . SER A 1 106 ? 45.660 10.473 18.506 1.00 11.98 624 SER A CA 1
ATOM 699 C C . SER A 1 106 ? 44.753 9.866 17.426 1.00 12.94 624 SER A C 1
ATOM 700 O O . SER A 1 106 ? 45.209 9.241 16.477 1.00 18.41 624 SER A O 1
ATOM 703 N N . LEU A 1 107 ? 43.449 10.061 17.555 1.00 13.24 625 LEU A N 1
ATOM 704 C CA . LEU A 1 107 ? 42.443 9.531 16.649 1.00 12.18 625 LEU A CA 1
ATOM 705 C C . LEU A 1 107 ? 41.998 10.612 15.694 1.00 13.35 625 LEU A C 1
ATOM 706 O O . LEU A 1 107 ? 41.403 11.599 16.071 1.00 16.33 625 LEU A O 1
ATOM 711 N N . ASP A 1 108 ? 42.324 10.408 14.435 1.00 13.01 626 ASP A N 1
ATOM 712 C CA . ASP A 1 108 ? 41.876 11.273 13.357 1.00 13.25 626 ASP A CA 1
ATOM 713 C C . ASP A 1 108 ? 40.526 10.793 12.842 1.00 11.51 626 ASP A C 1
ATOM 714 O O . ASP A 1 108 ? 40.442 9.651 12.391 1.00 14.97 626 ASP A O 1
ATOM 719 N N . ILE A 1 109 ? 39.518 11.646 12.885 1.00 12.88 627 ILE A N 1
ATOM 720 C CA . ILE A 1 109 ? 38.147 11.371 12.475 1.00 12.51 627 ILE A CA 1
ATOM 721 C C . ILE A 1 109 ? 37.815 12.279 11.301 1.00 12.30 627 ILE A C 1
ATOM 722 O O . ILE A 1 109 ? 37.935 13.506 11.414 1.00 17.48 627 ILE A O 1
ATOM 727 N N . SER A 1 110 ? 37.439 11.693 10.181 1.00 11.48 628 SER A N 1
ATOM 728 C CA . SER A 1 110 ? 37.067 12.499 9.024 1.00 13.14 628 SER A CA 1
ATOM 729 C C . SER A 1 110 ? 35.729 12.018 8.449 1.00 11.26 628 SER A C 1
ATOM 730 O O . SER A 1 110 ? 35.459 10.816 8.434 1.00 12.34 628 SER A O 1
ATOM 733 N N . VAL A 1 111 ? 34.946 13.004 8.029 1.00 11.04 629 VAL A N 1
ATOM 734 C CA . VAL A 1 111 ? 33.593 12.761 7.549 1.00 9.54 629 VAL A CA 1
ATOM 735 C C . VAL A 1 111 ? 33.555 13.133 6.072 1.00 9.36 629 VAL A C 1
ATOM 736 O O . VAL A 1 111 ? 34.017 14.238 5.712 1.00 10.61 629 VAL A O 1
ATOM 740 N N . TRP A 1 112 ? 33.027 12.221 5.282 1.00 9.32 630 TRP A N 1
ATOM 741 C CA . TRP A 1 112 ? 33.028 12.263 3.841 1.00 10.01 630 TRP A CA 1
ATOM 742 C C . TRP A 1 112 ? 31.646 12.094 3.233 1.00 11.22 630 TRP A C 1
ATOM 743 O O . TRP A 1 112 ? 30.808 11.417 3.831 1.00 11.92 630 TRP A O 1
ATOM 754 N N . ASP A 1 113 ? 31.437 12.725 2.067 1.00 10.98 631 ASP A N 1
ATOM 755 C CA . ASP A 1 113 ? 30.224 12.527 1.312 1.00 11.29 631 ASP A CA 1
ATOM 756 C C . ASP A 1 113 ? 30.556 11.623 0.129 1.00 11.64 631 ASP A C 1
ATOM 757 O O . ASP A 1 113 ? 31.287 11.979 -0.774 1.00 13.01 631 ASP A O 1
ATOM 762 N N . TYR A 1 114 ? 30.042 10.394 0.128 1.00 10.79 632 TYR A N 1
ATOM 763 C CA . TYR A 1 114 ? 30.237 9.439 -0.947 1.00 11.54 632 TYR A CA 1
ATOM 764 C C . TYR A 1 114 ? 29.555 9.927 -2.230 1.00 11.99 632 TYR A C 1
ATOM 765 O O . TYR A 1 114 ? 28.383 10.316 -2.207 1.00 12.59 632 TYR A O 1
ATOM 774 N N . ASP A 1 115 ? 30.338 9.902 -3.316 1.00 12.86 633 ASP A N 1
ATOM 775 C CA . ASP A 1 115 ? 29.788 10.184 -4.635 1.00 14.02 633 ASP A CA 1
ATOM 776 C C . ASP A 1 115 ? 30.090 9.012 -5.581 1.00 13.46 633 ASP A C 1
ATOM 777 O O . ASP A 1 115 ? 31.129 8.355 -5.508 1.00 14.66 633 ASP A O 1
ATOM 782 N N . ILE A 1 116 ? 29.102 8.770 -6.462 1.00 15.25 634 ILE A N 1
ATOM 783 C CA . ILE A 1 116 ? 29.164 7.633 -7.376 1.00 15.20 634 ILE A CA 1
ATOM 784 C C . ILE A 1 116 ? 29.973 7.942 -8.607 1.00 15.65 634 ILE A C 1
ATOM 785 O O . ILE A 1 116 ? 30.566 7.004 -9.169 1.00 18.22 634 ILE A O 1
ATOM 790 N N . GLY A 1 117 ? 30.041 9.205 -9.011 1.00 18.03 635 GLY A N 1
ATOM 791 C CA . GLY A 1 117 ? 30.591 9.600 -10.312 1.00 15.89 635 GLY A CA 1
ATOM 792 C C . GLY A 1 117 ? 31.677 10.644 -10.214 1.00 14.79 635 GLY A C 1
ATOM 793 O O . GLY A 1 117 ? 31.959 11.301 -11.199 1.00 18.36 635 GLY A O 1
ATOM 794 N N . LYS A 1 118 ? 32.300 10.789 -9.052 1.00 16.97 636 LYS A N 1
ATOM 795 C CA . L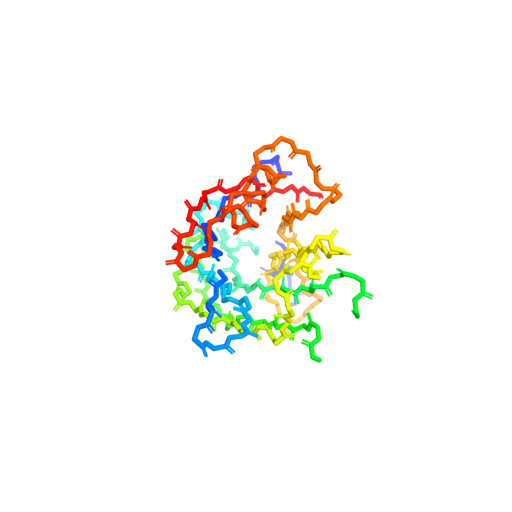YS A 1 118 ? 33.366 11.698 -8.746 1.00 18.10 636 LYS A CA 1
ATOM 796 C C . LYS A 1 118 ? 34.025 11.311 -7.425 1.00 16.69 636 LYS A C 1
ATOM 797 O O . LYS A 1 118 ? 33.569 10.439 -6.709 1.00 18.20 636 LYS A O 1
ATOM 803 N N . SER A 1 119 ? 35.128 12.032 -7.158 1.00 17.46 637 SER A N 1
ATOM 804 C CA . SER A 1 119 ? 35.786 11.842 -5.890 1.00 15.85 637 SER A CA 1
ATOM 805 C C . SER A 1 119 ? 34.858 12.165 -4.736 1.00 15.13 637 SER A C 1
ATOM 806 O O . SER A 1 119 ? 34.029 13.049 -4.882 1.00 17.26 637 SER A O 1
ATOM 809 N N . ASN A 1 120 ? 35.030 11.479 -3.607 1.00 15.53 638 ASN A N 1
ATOM 810 C CA . ASN A 1 120 ? 34.170 11.778 -2.463 1.00 15.11 638 ASN A CA 1
ATOM 811 C C . ASN A 1 120 ? 34.492 13.175 -1.970 1.00 15.47 638 ASN A C 1
ATOM 812 O O . ASN A 1 120 ? 35.655 13.600 -2.042 1.00 18.07 638 ASN A O 1
ATOM 817 N N . ASP A 1 121 ? 33.464 13.894 -1.490 1.00 15.98 639 ASP A N 1
ATOM 818 C CA . ASP A 1 121 ? 33.660 15.236 -0.960 1.00 17.71 639 ASP A CA 1
ATOM 819 C C . ASP A 1 121 ? 33.976 15.216 0.535 1.00 14.27 639 ASP A C 1
ATOM 820 O O . ASP A 1 121 ? 33.329 14.492 1.269 1.00 15.29 639 ASP A O 1
ATOM 825 N N . TYR A 1 122 ? 34.929 16.029 0.947 1.00 15.17 640 TYR A N 1
ATOM 826 C CA . TYR A 1 122 ? 35.262 16.155 2.368 1.00 13.90 640 TYR A CA 1
ATOM 827 C C . TYR A 1 122 ? 34.245 17.046 3.054 1.00 12.91 640 TYR A C 1
ATOM 828 O O . TYR A 1 122 ? 34.029 18.184 2.627 1.00 17.79 640 TYR A O 1
ATOM 837 N N . ILE A 1 123 ? 33.623 16.543 4.125 1.00 11.68 641 ILE A N 1
ATOM 838 C CA . ILE A 1 123 ? 32.693 17.347 4.912 1.00 11.84 641 ILE A CA 1
ATOM 839 C C . ILE A 1 123 ? 33.463 18.061 6.003 1.00 12.22 641 ILE A C 1
ATOM 840 O O . ILE A 1 123 ? 33.429 19.273 6.156 1.00 14.91 641 ILE A O 1
ATOM 845 N N . GLY A 1 124 ? 34.189 17.323 6.807 1.00 12.61 642 GLY A N 1
ATOM 846 C CA . GLY A 1 124 ? 34.957 17.970 7.865 1.00 12.29 642 GLY A CA 1
ATOM 847 C C . GLY A 1 124 ? 35.555 16.900 8.768 1.00 11.25 642 GLY A C 1
ATOM 848 O O . GLY A 1 124 ? 35.351 15.699 8.570 1.00 14.65 642 GLY A O 1
ATOM 849 N N . GLY A 1 125 ? 36.298 17.289 9.789 1.00 12.86 643 GLY A N 1
ATOM 850 C CA . GLY A 1 125 ? 37.043 16.366 10.602 1.00 12.43 643 GLY A CA 1
ATOM 851 C C . GLY A 1 125 ? 37.273 16.882 12.018 1.00 14.07 643 GLY A C 1
ATOM 852 O O . GLY A 1 125 ? 37.065 18.040 12.375 1.00 17.72 643 GLY A O 1
ATOM 853 N N . CYS A 1 126 ? 37.740 15.979 12.861 1.00 17.05 644 CYS A N 1
ATOM 854 C CA . CYS A 1 126 ? 38.313 16.473 14.107 1.00 23.34 644 CYS A CA 1
ATOM 855 C C . CYS A 1 126 ? 39.294 15.404 14.591 1.00 25.24 644 CYS A C 1
ATOM 856 O O . CYS A 1 126 ? 39.218 14.210 14.275 1.00 34.79 644 CYS A O 1
ATOM 859 N N . GLN A 1 127 ? 40.252 15.906 15.322 1.00 17.91 645 GLN A N 1
ATOM 860 C CA . GLN A 1 127 ? 41.246 15.043 15.917 1.00 14.68 645 GLN A CA 1
ATOM 861 C C . GLN A 1 127 ? 40.930 14.933 17.417 1.00 12.69 645 GLN A C 1
ATOM 862 O O . GLN A 1 127 ? 40.706 15.947 18.086 1.00 17.35 645 GLN A O 1
ATOM 864 N N . LEU A 1 128 ? 40.890 13.730 17.946 1.00 12.95 646 LEU A N 1
ATOM 865 C CA . LEU A 1 128 ? 40.660 13.471 19.360 1.00 13.09 646 LEU A CA 1
ATOM 866 C C . LEU A 1 128 ? 41.888 12.723 19.870 1.00 12.68 646 LEU A C 1
ATOM 867 O O . LEU A 1 128 ? 42.056 11.551 19.482 1.00 15.25 646 LEU A O 1
ATOM 872 N N . GLY A 1 129 ? 42.676 13.371 20.706 1.00 12.24 647 GLY A N 1
ATOM 873 C CA . GLY A 1 129 ? 43.885 12.714 21.103 1.00 13.15 647 GLY A CA 1
ATOM 874 C C . GLY A 1 129 ? 44.940 13.699 21.613 1.00 10.28 647 GLY A C 1
ATOM 875 O O . GLY A 1 129 ? 44.627 14.859 21.822 1.00 12.86 647 GLY A O 1
ATOM 876 N N . ILE A 1 130 ? 46.167 13.192 21.793 1.00 12.07 648 ILE A N 1
ATOM 877 C CA . ILE A 1 130 ? 47.156 13.998 22.505 1.00 12.74 648 ILE A CA 1
ATOM 878 C C . ILE A 1 130 ? 47.630 15.241 21.786 1.00 16.74 648 ILE A C 1
ATOM 879 O O . ILE A 1 130 ? 48.224 16.108 22.438 1.00 21.69 648 ILE A O 1
ATOM 884 N N . SER A 1 131 ? 47.423 15.348 20.478 1.00 20.03 649 SER A N 1
ATOM 885 C CA . SER A 1 131 ? 47.911 16.572 19.792 1.00 26.55 649 SER A CA 1
ATOM 886 C C . SER A 1 131 ? 46.711 17.481 19.519 1.00 23.02 649 SER A C 1
ATOM 887 O O . SER A 1 131 ? 46.776 18.471 18.791 1.00 34.03 649 SER A O 1
ATOM 890 N N . ALA A 1 132 ? 45.547 17.230 20.134 1.00 17.38 650 ALA A N 1
ATOM 891 C CA . ALA A 1 132 ? 44.428 18.167 20.055 1.00 13.38 650 ALA A CA 1
ATOM 892 C C . ALA A 1 132 ? 44.531 19.304 21.056 1.00 13.01 650 ALA A C 1
ATOM 893 O O . ALA A 1 132 ? 45.445 19.401 21.872 1.00 14.80 650 ALA A O 1
ATOM 895 N N . LYS A 1 133 ? 43.545 20.200 21.010 1.00 15.41 651 LYS A N 1
ATOM 896 C CA . LYS A 1 133 ? 43.350 21.302 21.932 1.00 16.38 651 LYS A CA 1
ATOM 897 C C . LYS A 1 133 ? 41.922 21.301 22.463 1.00 15.14 651 LYS A C 1
ATOM 898 O O . LYS A 1 133 ? 41.045 20.669 21.914 1.00 15.35 651 LYS A O 1
ATOM 904 N N . GLY A 1 134 ? 41.668 21.993 23.556 1.00 15.95 652 GLY A N 1
ATOM 905 C CA . GLY A 1 134 ? 40.323 22.313 24.025 1.00 14.44 652 GLY A CA 1
ATOM 906 C C . GLY A 1 134 ? 39.539 21.037 24.333 1.00 11.76 652 GLY A C 1
ATOM 907 O O . GLY A 1 134 ? 40.078 20.080 24.923 1.00 13.88 652 GLY A O 1
ATOM 908 N N . GLU A 1 135 ? 38.259 21.028 23.995 1.00 13.08 653 GLU A N 1
ATOM 909 C CA . GLU A 1 135 ? 37.377 19.944 24.394 1.00 13.08 653 GLU A CA 1
ATOM 910 C C . GLU A 1 135 ? 37.781 18.609 23.761 1.00 11.45 653 GLU A C 1
ATOM 911 O O . GLU A 1 135 ? 37.511 17.548 24.349 1.00 13.66 653 GLU A O 1
ATOM 913 N N . ARG A 1 136 ? 38.405 18.632 22.575 1.00 12.89 654 ARG A N 1
ATOM 914 C CA . ARG A 1 136 ? 38.854 17.420 21.895 1.00 11.34 654 ARG A CA 1
ATOM 915 C C . ARG A 1 136 ? 39.971 16.748 22.718 1.00 11.36 654 ARG A C 1
ATOM 916 O O . ARG A 1 136 ? 40.015 15.539 22.840 1.00 15.30 654 ARG A O 1
ATOM 921 N N . LEU A 1 137 ? 40.896 17.561 23.226 1.00 10.00 655 LEU A N 1
ATOM 922 C CA . LEU A 1 137 ? 41.945 17.053 24.121 1.00 9.51 655 LEU A CA 1
ATOM 923 C C . LEU A 1 137 ? 41.361 16.481 25.394 1.00 10.29 655 LEU A C 1
ATOM 924 O O . LEU A 1 137 ? 41.695 15.394 25.887 1.00 10.22 655 LEU A O 1
ATOM 929 N N . LYS A 1 138 ? 40.444 17.274 26.008 1.00 10.72 656 LYS A N 1
ATOM 930 C CA . LYS A 1 138 ? 39.857 16.851 27.270 1.00 11.76 656 LYS A CA 1
ATOM 931 C C . LYS A 1 138 ? 39.135 15.531 27.126 1.00 11.06 656 LYS A C 1
ATOM 932 O O . LYS A 1 138 ? 39.142 14.692 28.040 1.00 10.87 656 LYS A O 1
ATOM 934 N N . HIS A 1 139 ? 38.416 15.295 26.055 1.00 8.76 657 HIS A N 1
ATOM 935 C CA . HIS A 1 139 ? 37.732 14.040 25.845 1.00 8.35 657 HIS A CA 1
ATOM 936 C C . HIS A 1 139 ? 38.675 12.863 25.913 1.00 9.07 657 HIS A C 1
ATOM 937 O O . HIS A 1 139 ? 38.425 11.838 26.530 1.00 9.80 657 HIS A O 1
ATOM 944 N N . TRP A 1 140 ? 39.808 12.986 25.221 1.00 10.01 658 TRP A N 1
ATOM 945 C CA . TRP A 1 140 ? 40.851 11.951 25.302 1.00 9.49 658 TRP A CA 1
ATOM 946 C C . TRP A 1 140 ? 41.347 11.742 26.711 1.00 10.19 658 TRP A C 1
ATOM 947 O O . TRP A 1 140 ? 41.494 10.591 27.164 1.00 11.15 658 TRP A O 1
ATOM 958 N N . TYR A 1 141 ? 41.608 12.853 27.399 1.00 9.41 659 TYR A N 1
ATOM 959 C CA . TYR A 1 141 ? 42.099 12.715 28.741 1.00 10.50 659 TYR A CA 1
ATOM 960 C C . TYR A 1 141 ? 41.080 12.039 29.655 1.00 11.44 659 TYR A C 1
ATOM 961 O O . TYR A 1 141 ? 41.437 11.260 30.546 1.00 13.17 659 TYR A O 1
ATOM 970 N N . GLU A 1 142 ? 39.784 12.286 29.444 1.00 11.14 660 GLU A N 1
ATOM 971 C CA . GLU A 1 142 ? 38.814 11.662 30.320 1.00 12.13 660 GLU A CA 1
ATOM 972 C C . GLU A 1 142 ? 38.778 10.160 30.102 1.00 13.05 660 GLU A C 1
ATOM 973 O O . GLU A 1 142 ? 38.570 9.400 31.022 1.00 15.18 660 GLU A O 1
ATOM 979 N N . CYS A 1 143 ? 38.915 9.684 28.868 1.00 14.18 661 CYS A N 1
ATOM 980 C CA . CYS A 1 143 ? 39.061 8.262 28.612 1.00 15.99 661 CYS A CA 1
ATOM 981 C C . CYS A 1 143 ? 40.328 7.722 29.267 1.00 19.95 661 CYS A C 1
ATOM 982 O O . CYS A 1 143 ? 40.280 6.700 29.943 1.00 27.92 661 CYS A O 1
ATOM 985 N N . LEU A 1 144 ? 41.481 8.361 29.123 1.00 19.46 662 LEU A N 1
ATOM 986 C CA . LEU A 1 144 ? 42.729 7.941 29.745 1.00 22.48 662 LEU A CA 1
ATOM 987 C C . LEU A 1 144 ? 42.571 7.874 31.263 1.00 21.00 662 LEU A C 1
ATOM 988 O O . LEU A 1 144 ? 43.066 6.949 31.897 1.00 30.26 662 LEU A O 1
ATOM 993 N N . LYS A 1 145 ? 41.879 8.840 31.877 1.00 18.62 663 LYS A N 1
ATOM 994 C CA . LYS A 1 145 ? 41.722 8.854 33.331 1.00 21.36 663 LYS A CA 1
ATOM 995 C C . LYS A 1 145 ? 40.657 7.914 33.881 1.00 23.97 663 LYS A C 1
ATOM 996 O O . LYS A 1 145 ? 40.640 7.670 35.118 1.00 28.76 663 LYS A O 1
ATOM 1001 N N . ASN A 1 146 ? 39.754 7.372 33.075 1.00 20.70 664 ASN A N 1
ATOM 1002 C CA . ASN A 1 146 ? 38.604 6.590 33.541 1.00 21.21 664 ASN A CA 1
ATOM 1003 C C . ASN A 1 146 ? 38.414 5.280 32.792 1.00 19.45 664 ASN A C 1
ATOM 1004 O O . ASN A 1 146 ? 37.611 5.143 31.872 1.00 23.48 664 ASN A O 1
ATOM 1009 N N . LYS A 1 147 ? 39.154 4.253 33.195 1.00 18.21 665 LYS A N 1
ATOM 1010 C CA . LYS A 1 147 ? 38.932 2.939 32.586 1.00 18.23 665 LYS A CA 1
ATOM 1011 C C . LYS A 1 147 ? 37.505 2.443 32.814 1.00 15.37 665 LYS A C 1
ATOM 1012 O O . LYS A 1 147 ? 36.905 2.655 33.862 1.00 17.73 665 LYS A O 1
ATOM 1018 N N . ASP A 1 148 ? 36.963 1.759 31.818 1.00 12.89 666 ASP A N 1
ATOM 1019 C CA . ASP A 1 148 ? 35.659 1.103 31.877 1.00 14.43 666 ASP A CA 1
ATOM 1020 C C . ASP A 1 148 ? 34.505 2.079 32.037 1.00 14.03 666 ASP A C 1
ATOM 1021 O O . ASP A 1 148 ? 33.423 1.670 32.481 1.00 18.76 666 ASP A O 1
ATOM 1026 N N . LYS A 1 149 ? 34.667 3.346 31.704 1.00 13.61 667 LYS A N 1
ATOM 1027 C CA . LYS A 1 149 ? 33.576 4.302 31.578 1.00 12.73 667 LYS A CA 1
ATOM 1028 C C . LYS A 1 149 ? 33.408 4.703 30.112 1.00 12.55 667 LYS A C 1
ATOM 1029 O O . LYS A 1 149 ? 34.407 4.955 29.428 1.00 13.05 667 LYS A O 1
ATOM 1035 N N . LYS A 1 150 ? 32.179 4.790 29.630 1.00 12.09 668 LYS A N 1
ATOM 1036 C CA . LYS A 1 150 ? 31.915 5.288 28.287 1.00 11.72 668 LYS A CA 1
ATOM 1037 C C . LYS A 1 150 ? 31.833 6.813 28.296 1.00 12.69 668 LYS A C 1
ATOM 1038 O O . LYS A 1 150 ? 30.930 7.346 28.934 1.00 14.31 668 LYS A O 1
ATOM 1042 N N . ILE A 1 151 ? 32.766 7.470 27.592 1.00 10.14 669 ILE A N 1
ATOM 1043 C CA . ILE A 1 151 ? 32.798 8.925 27.587 1.00 10.51 669 ILE A CA 1
ATOM 1044 C C . ILE A 1 151 ? 32.281 9.395 26.236 1.00 8.02 669 ILE A C 1
ATOM 1045 O O . ILE A 1 151 ? 32.994 9.135 25.241 1.00 9.53 669 ILE A O 1
ATOM 1050 N N . GLU A 1 152 ? 31.103 10.035 26.224 1.00 8.77 670 GLU A N 1
ATOM 1051 C CA . GLU A 1 152 ? 30.401 10.432 25.001 1.00 9.59 670 GLU A CA 1
ATOM 1052 C C . GLU A 1 152 ? 30.348 11.949 24.937 1.00 9.98 670 GLU A C 1
ATOM 1053 O O . GLU A 1 152 ? 29.918 12.578 25.889 1.00 11.01 670 GLU A O 1
ATOM 1059 N N . ARG A 1 153 ? 30.800 12.498 23.837 1.00 9.34 671 ARG A N 1
ATOM 1060 C CA . ARG A 1 153 ? 30.820 13.943 23.665 1.00 8.84 671 ARG A CA 1
ATOM 1061 C C . ARG A 1 153 ? 30.492 14.326 22.229 1.00 8.33 671 ARG A C 1
ATOM 1062 O O . ARG A 1 153 ? 30.836 13.611 21.305 1.00 9.54 671 ARG A O 1
ATOM 1070 N N . TRP A 1 154 ? 29.911 15.500 22.077 1.00 9.89 672 TRP A N 1
ATOM 1071 C CA . TRP A 1 154 ? 29.742 16.180 20.782 1.00 9.53 672 TRP A CA 1
ATOM 1072 C C . TRP A 1 154 ? 30.936 17.001 20.400 1.00 9.71 672 TRP A C 1
ATOM 1073 O O . TRP A 1 154 ? 31.446 17.714 21.265 1.00 12.26 672 TRP A O 1
ATOM 1084 N N . HIS A 1 155 ? 31.346 16.951 19.142 1.00 8.93 673 HIS A N 1
ATOM 1085 C CA . HIS A 1 155 ? 32.454 17.765 18.634 1.00 10.44 673 HIS A CA 1
ATOM 1086 C C . HIS A 1 155 ? 32.036 18.472 17.365 1.00 9.61 673 HIS A C 1
ATOM 1087 O O . HIS A 1 155 ? 31.262 17.965 16.549 1.00 11.06 673 HIS A O 1
ATOM 1094 N N . GLN A 1 156 ? 32.599 19.652 17.213 1.00 11.03 674 GLN A N 1
ATOM 10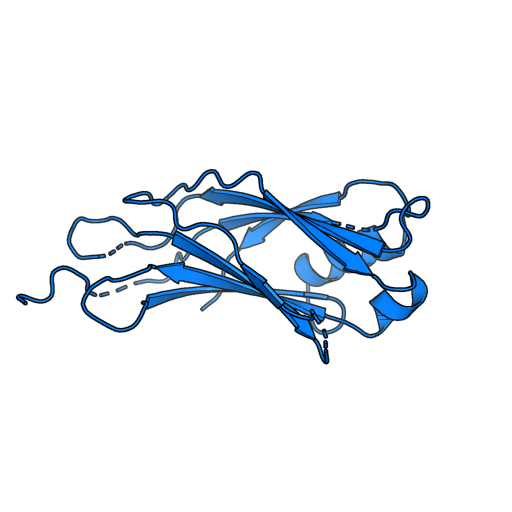95 C CA . GLN A 1 156 ? 32.458 20.451 16.017 1.00 10.42 674 GLN A CA 1
ATOM 1096 C C . GLN A 1 156 ? 33.411 19.961 14.930 1.00 9.49 674 GLN A C 1
ATOM 1097 O O . GLN A 1 156 ? 34.604 19.836 15.160 1.00 15.02 674 GLN A O 1
ATOM 1103 N N . LEU A 1 157 ? 32.857 19.681 13.737 1.00 11.07 675 LEU A N 1
ATOM 1104 C CA . LEU A 1 157 ? 33.704 19.360 12.618 1.00 10.84 675 LEU A CA 1
ATOM 1105 C C . LEU A 1 157 ? 34.375 20.611 12.056 1.00 12.13 675 LEU A C 1
ATOM 1106 O O . LEU A 1 157 ? 33.744 21.661 11.985 1.00 14.29 675 LEU A O 1
ATOM 1111 N N . GLN A 1 158 ? 35.637 20.454 11.704 1.00 14.60 676 GLN A N 1
ATOM 1112 C CA . GLN A 1 158 ? 36.465 21.531 11.196 1.00 17.62 676 GLN A CA 1
ATOM 1113 C C . GLN A 1 158 ? 36.798 21.248 9.739 1.00 16.02 676 GLN A C 1
ATOM 1114 O O . GLN A 1 158 ? 36.780 20.082 9.324 1.00 17.06 676 GLN A O 1
ATOM 1120 N N . ASN A 1 159 ? 37.089 22.279 8.985 1.00 24.04 677 ASN A N 1
ATOM 1121 C CA . ASN A 1 159 ? 37.571 22.057 7.642 1.00 30.90 677 ASN A CA 1
ATOM 1122 C C . ASN A 1 159 ? 39.092 21.927 7.622 1.00 42.10 677 ASN A C 1
ATOM 1123 O O . ASN A 1 159 ? 39.735 21.156 8.349 1.00 54.89 677 ASN A O 1
#

Foldseek 3Di:
DPQQQDDFAAWKWKWKWAAPVQQWMKIWGFKIAQGQARPVRFFFKKKKKAKPDDCRIDIFDTHPGHRIDGGRDMDIRRDHLVCQLVIKMKMWMWGDDDPDDIHTRFIDIAGDVDDDPSPVQSVVCSVDYPDMRMDMDGGGD

Sequence (141 aa):
ALYEEEIEERGKILVSLYSTQQGGLIVGIIRCVHLAADANGYSDPFVKLWLKPDKAKHKTQIKKKTLNPEFNEEFFYDIKHSDLAKKSLDISVWDYDIGKSNDYIGGCQLGISAKGERLKHWYECLKNKDKKIERWHQLQN

Secondary structure (DSSP, 8-state):
--STT------EEEEE--BTTTTEEEEEEEEEES----TTS---EEEEEEEET---EEEPPPPPS-SS-EEEEEEEEE--GGGGGG-EEEEEEEE--SSSPPEEEEEEEEETT--HHHHHHHHHHHH-TT---EEEEE-B-

B-factor: mean 18.98, std 9.41, range [7.08, 67.54]

CATH classification: 2.60.40.150

InterPro domains:
  IPR000008 C2 domain [PF00168] (398-503)
  IPR000008 C2 domain [PF00168] (557-660)
  IPR000008 C2 domain [PR00360] (572-584)
  IPR000008 C2 domain [PR00360] (601-614)
  IPR000008 C2 domain [PR00360] (625-633)
  IPR000008 C2 domain [PS50004] (382-504)
  IPR000008 C2 domain [PS50004] (540-673)
  IPR000008 C2 domain [SM00239] (398-503)
  IPR000008 C2 domain [SM00239] (556-670)
  IPR001565 Synaptotagmin [PR00399] (544-559)
  IPR001565 Synaptotagmin [PR00399] (559-572)
  IPR001565 Synaptotagmin [PR00399] (616-631)
  IPR001565 Synaptotagmin [PR00399] (636-646)
  IPR010911 Rab-binding domain [PS50916] (40-157)
  IPR011011 Zinc finger, FYVE/PHD-type [SSF57903] (45-164)
  IPR013083 Zinc finger, RING/FYVE/PHD-type [G3DSA:3.30.40.10] (37-170)
  IPR017455 Zinc finger, FYVE-related [PS50178] (88-145)
  IPR028698 Rabphilin-3A, FYVE domain [cd15762] (88-168)
  IPR035892 C2 domain superfamily [G3DSA:2.60.40.150] (373-510)
  IPR035892 C2 domain superfamily [G3DSA:2.60.40.150] (519-684)

Nearest PDB structures (foldseek):
  2cm5-assembly1_A  TM=1.007E+00  e=4.642E-28  Rattus norvegicus
  2cm6-assembly1_A  TM=9.734E-01  e=9.779E-25  Rattus norvegicus
  2cm6-assembly2_B  TM=9.818E-01  e=2.989E-24  Rattus norvegicus
  4ldc-assembly1_A  TM=9.797E-01  e=8.428E-22  Rattus norvegicus
  3f05-assembly1_A  TM=8.946E-01  e=3.263E-13  Homo sapiens

Solvent-accessible surface area: 7546 Å² total

Organism: Rattus norvegicus (NCBI:txid10116)